Protein 2V2P (pdb70)

Nearest PDB structures (foldseek):
  2v2p-assembly1_A  TM=1.006E+00  e=1.108E-23  Equus caballus
  2v2m-assembly1_A  TM=1.005E+00  e=2.159E-23  Equus caballus
  2v2l-assembly1_A  TM=1.005E+00  e=2.741E-23  Equus caballus
  7eml-assembly1_A  TM=1.001E+00  e=6.467E-23  Equus caballus
  8j0u-assembly1_A  TM=1.001E+00  e=1.093E-22  Equus caballus

Radius of gyration: 18.12 Å; Cα contacts (8 Å, |Δi|>4): 184; chains: 1; bounding box: 47×44×40 Å

CATH classification: 1.20.1260.10

InterPro domains:
  IPR001519 Ferritin [PTHR11431] (1-174)
  IPR008331 Ferritin/DPS domain [PF00210] (15-154)
  IPR009040 Ferritin-like diiron domain [PS50905] (7-156)
  IPR009078 Ferritin-like superfamily [SSF47240] (3-173)
  IPR012347 Ferritin-like [G3DSA:1.20.1260.10] (2-175)
  IPR014034 Ferritin, conserved site [PS00204] (123-143)
  IPR014034 Ferritin, conserved site [PS00540] (58-76)

Secondary structure (DSSP, 8-state):
--S--S--HHHHHHHHHHHHHHHHHHHHHHHHHHHHTSTTT--HHHHHHHHHHHHHHHHHHHHHHHHHHHHT--------PPPS-S---SHHHHHHHHHHHHHHHHHHHHHHHHHHHHTT-HHHHHHHIIIIIHHHHHHHHHHHHHHHHHHHHHHH-HHHHHHHHHHHT-

Structure (mmCIF, N/CA/C/O backbone):
data_2V2P
#
_entry.id   2V2P
#
_cell.length_a   181.255
_cell.length_b   181.255
_cell.length_c   181.255
_cell.angle_alpha   90.00
_cell.angle_beta   90.00
_cell.angle_gamma   90.00
#
_symmetry.space_group_name_H-M   'F 4 3 2'
#
loop_
_entity.id
_entity.type
_entity.pdbx_description
1 polymer 'FERRITIN LIGHT CHAIN'
2 non-polymer 'CADMIUM ION'
3 non-polymer GLYCEROL
4 non-polymer 'SULFATE ION'
5 water water
#
loop_
_atom_site.group_PDB
_atom_site.id
_atom_site.type_symbol
_atom_site.label_atom_id
_atom_site.label_alt_id
_atom_site.label_comp_id
_atom_site.label_asym_id
_atom_site.label_entity_id
_atom_site.label_seq_id
_atom_site.pdbx_PDB_ins_code
_atom_site.Cartn_x
_atom_site.Cartn_y
_atom_site.Cartn_z
_atom_site.occupancy
_atom_site.B_iso_or_equiv
_atom_site.auth_seq_id
_atom_site.auth_comp_id
_atom_site.auth_asym_id
_atom_site.auth_atom_id
_atom_site.pdbx_PDB_model_num
ATOM 1 N N . SER A 1 2 ? 53.309 18.649 22.126 1.00 28.63 2 SER A N 1
ATOM 2 C CA . SER A 1 2 ? 52.087 18.274 21.294 1.00 27.73 2 SER A CA 1
ATOM 3 C C . SER A 1 2 ? 51.881 19.253 20.182 1.00 26.90 2 SER A C 1
ATOM 4 O O . SER A 1 2 ? 51.888 20.472 20.401 1.00 28.33 2 SER A O 1
ATOM 7 N N . GLN A 1 3 ? 51.572 18.710 19.021 1.00 25.06 3 GLN A N 1
ATOM 8 C CA . GLN A 1 3 ? 51.291 19.510 17.860 1.00 21.11 3 GLN A CA 1
ATOM 9 C C . GLN A 1 3 ? 49.907 20.211 17.887 1.00 19.02 3 GLN A C 1
ATOM 10 O O . GLN A 1 3 ? 49.697 21.121 17.092 1.00 20.18 3 GLN A O 1
ATOM 16 N N . ILE A 1 4 ? 48.967 19.804 18.741 1.00 14.34 4 ILE A N 1
ATOM 17 C CA . ILE A 1 4 ? 47.675 20.471 18.778 1.00 13.85 4 ILE A CA 1
ATOM 18 C C . ILE A 1 4 ? 47.436 21.308 20.071 1.00 11.50 4 ILE A C 1
ATOM 19 O O . ILE A 1 4 ? 46.553 22.140 20.113 1.00 13.87 4 ILE A O 1
ATOM 24 N N . ARG A 1 5 ? 48.185 21.040 21.132 1.00 11.56 5 ARG A N 1
ATOM 25 C CA . ARG A 1 5 ? 47.863 21.589 22.449 1.00 11.61 5 ARG A CA 1
ATOM 26 C C . ARG A 1 5 ? 47.974 23.107 22.397 1.00 12.15 5 ARG A C 1
ATOM 27 O O . ARG A 1 5 ? 48.959 23.671 21.896 1.00 12.58 5 ARG A O 1
ATOM 35 N N . GLN A 1 6 ? 46.975 23.756 22.963 1.00 10.72 6 GLN A N 1
ATOM 36 C CA . GLN A 1 6 ? 46.869 25.211 22.899 1.00 11.33 6 GLN A CA 1
ATOM 37 C C . GLN A 1 6 ? 46.037 25.684 24.040 1.00 10.28 6 GLN A C 1
ATOM 38 O O . GLN A 1 6 ? 44.900 25.274 24.133 1.00 9.99 6 GLN A O 1
ATOM 44 N N . ASN A 1 7 ? 46.579 26.545 24.900 1.00 10.57 7 ASN A N 1
ATOM 45 C CA . ASN A 1 7 ? 45.852 27.042 26.030 1.00 10.91 7 ASN A CA 1
ATOM 46 C C . ASN A 1 7 ? 45.382 25.974 27.012 1.00 11.10 7 ASN A C 1
ATOM 47 O O . ASN A 1 7 ? 44.355 26.157 27.664 1.00 12.89 7 ASN A O 1
ATOM 52 N N . TYR A 1 8 ? 46.130 24.884 27.135 1.00 11.96 8 TYR A N 1
ATOM 53 C CA . TYR A 1 8 ? 45.725 23.779 27.976 1.00 12.23 8 TYR A CA 1
ATOM 54 C C . TYR A 1 8 ? 46.795 23.543 29.044 1.00 13.24 8 TYR A C 1
ATOM 55 O O . TYR A 1 8 ? 47.852 22.984 28.783 1.00 14.37 8 TYR A O 1
ATOM 64 N N . SER A 1 9 ? 46.516 23.988 30.258 1.00 11.88 9 SER A N 1
ATOM 65 C CA . SER A 1 9 ? 47.502 24.021 31.281 1.00 12.05 9 SER A CA 1
ATOM 66 C C . SER A 1 9 ? 47.803 22.602 31.764 1.00 11.56 9 SER A C 1
ATOM 67 O O . SER A 1 9 ? 46.981 21.666 31.702 1.00 11.86 9 SER A O 1
ATOM 70 N N . THR A 1 10 ? 48.995 22.444 32.342 1.00 11.66 10 THR A N 1
ATOM 71 C CA . THR A 1 10 ? 49.323 21.203 32.977 1.00 12.30 10 THR A CA 1
ATOM 72 C C . THR A 1 10 ? 48.448 20.952 34.208 1.00 11.17 10 THR A C 1
ATOM 73 O O . THR A 1 10 ? 48.138 19.814 34.530 1.00 12.50 10 THR A O 1
ATOM 77 N N . GLU A 1 11 ? 48.047 22.025 34.883 1.00 11.07 11 GLU A N 1
ATOM 78 C CA . GLU A 1 11 ? 47.170 21.909 36.056 1.00 11.85 11 GLU A CA 1
ATOM 79 C C . GLU A 1 11 ? 45.821 21.332 35.705 1.00 11.91 11 GLU A C 1
ATOM 80 O O . GLU A 1 11 ? 45.390 20.391 36.339 1.00 11.60 11 GLU A O 1
ATOM 86 N N . VAL A 1 12 ? 45.242 21.790 34.619 1.00 9.92 12 VAL A N 1
ATOM 87 C CA . VAL A 1 12 ? 43.953 21.286 34.153 1.00 10.94 12 VAL A CA 1
ATOM 88 C C . VAL A 1 12 ? 44.125 19.840 33.672 1.00 10.06 12 VAL A C 1
ATOM 89 O O . VAL A 1 12 ? 43.306 18.998 34.026 1.00 10.40 12 VAL A O 1
ATOM 93 N N . GLU A 1 13 ? 45.188 19.548 32.902 1.00 10.12 13 GLU A N 1
ATOM 94 C CA . GLU A 1 13 ? 45.459 18.214 32.418 1.00 10.38 13 GLU A CA 1
ATOM 95 C C . GLU A 1 13 ? 45.466 17.214 33.592 1.00 10.33 13 GLU A C 1
ATOM 96 O O . GLU A 1 13 ? 44.813 16.151 33.539 1.00 10.60 13 GLU A O 1
ATOM 102 N N . ALA A 1 14 ? 46.181 17.556 34.664 1.00 10.68 14 ALA A N 1
ATOM 103 C CA . ALA A 1 14 ? 46.265 16.655 35.803 1.00 10.64 14 ALA A CA 1
ATOM 104 C C . ALA A 1 14 ? 44.936 16.525 36.505 1.00 11.30 14 ALA A C 1
ATOM 105 O O . ALA A 1 14 ? 44.560 15.441 36.964 1.00 11.15 14 ALA A O 1
ATOM 107 N N . ALA A 1 15 ? 44.210 17.628 36.660 1.00 9.81 15 ALA A N 1
ATOM 108 C CA . ALA A 1 15 ? 42.912 17.632 37.352 1.00 9.97 15 ALA A CA 1
ATOM 109 C C . ALA A 1 15 ? 41.917 16.784 36.565 1.00 10.15 15 ALA A C 1
ATOM 110 O O . ALA A 1 15 ? 41.057 16.158 37.128 1.00 10.06 15 ALA A O 1
ATOM 112 N N . VAL A 1 16 ? 41.998 16.800 35.245 1.00 9.10 16 VAL A N 1
ATOM 113 C CA . VAL A 1 16 ? 41.132 15.983 34.389 1.00 9.46 16 VAL A CA 1
ATOM 114 C C . VAL A 1 16 ? 41.416 14.488 34.638 1.00 8.87 16 VAL A C 1
ATOM 115 O O . VAL A 1 16 ? 40.493 13.672 34.801 1.00 9.39 16 VAL A O 1
ATOM 119 N N . ASN A 1 17 ? 42.693 14.137 34.700 1.00 9.00 17 ASN A N 1
ATOM 120 C CA . ASN A 1 17 ? 43.021 12.746 35.033 1.00 8.95 17 ASN A CA 1
ATOM 121 C C . ASN A 1 17 ? 42.484 12.324 36.401 1.00 9.41 17 ASN A C 1
ATOM 122 O O . ASN A 1 17 ? 41.985 11.228 36.578 1.00 10.36 17 ASN A O 1
ATOM 127 N N . ARG A 1 18 ? 42.578 13.180 37.378 1.00 9.91 18 ARG A N 1
ATOM 128 C CA . ARG A 1 18 ? 42.014 12.908 38.700 1.00 10.39 18 ARG A CA 1
ATOM 129 C C . ARG A 1 18 ? 40.501 12.763 38.646 1.00 10.53 18 ARG A C 1
ATOM 130 O O . ARG A 1 18 ? 39.931 11.879 39.307 1.00 10.94 18 ARG A O 1
ATOM 138 N N . LEU A 1 19 ? 39.853 13.627 37.876 1.00 10.34 19 LEU A N 1
ATOM 139 C CA . LEU A 1 19 ? 38.420 13.522 37.750 1.00 10.15 19 LEU A CA 1
ATOM 140 C C . LEU A 1 19 ? 37.994 12.231 37.076 1.00 9.18 19 LEU A C 1
ATOM 141 O O . LEU A 1 19 ? 36.968 11.660 37.419 1.00 10.96 19 LEU A O 1
ATOM 146 N N . VAL A 1 20 ? 38.761 11.782 36.102 1.00 8.87 20 VAL A N 1
ATOM 147 C CA . VAL A 1 20 ? 38.480 10.480 35.500 1.00 9.48 20 VAL A CA 1
ATOM 148 C C . VAL A 1 20 ? 38.515 9.391 36.568 1.00 8.29 20 VAL A C 1
ATOM 149 O O . VAL A 1 20 ? 37.635 8.511 36.590 1.00 9.01 20 VAL A O 1
ATOM 153 N N . ASN A 1 21 ? 39.539 9.392 37.429 1.00 8.90 21 ASN A N 1
ATOM 154 C CA . ASN A 1 21 ? 39.617 8.401 38.495 1.00 8.35 21 ASN A CA 1
ATOM 155 C C . ASN A 1 21 ? 38.351 8.479 39.406 1.00 8.07 21 ASN A C 1
ATOM 156 O O . ASN A 1 21 ? 37.798 7.452 39.774 1.00 9.47 21 ASN A O 1
ATOM 161 N N . LEU A 1 22 ? 37.870 9.686 39.693 1.00 8.82 22 LEU A N 1
ATOM 162 C CA . LEU A 1 22 ? 36.679 9.853 40.528 1.00 9.53 22 LEU A CA 1
ATOM 163 C C . LEU A 1 22 ? 35.444 9.297 39.849 1.00 10.07 22 LEU A C 1
ATOM 164 O O . LEU A 1 22 ? 34.631 8.669 40.510 1.00 9.64 22 LEU A O 1
ATOM 169 N N . TYR A 1 23 ? 35.324 9.531 38.538 1.00 8.94 23 TYR A N 1
ATOM 170 C CA . TYR A 1 23 ? 34.144 9.042 37.796 1.00 8.74 23 TYR A CA 1
ATOM 171 C C . TYR A 1 23 ? 34.183 7.506 37.709 1.00 9.54 23 TYR A C 1
ATOM 172 O O . TYR A 1 23 ? 33.157 6.850 37.876 1.00 10.12 23 TYR A O 1
ATOM 181 N N . LEU A 1 24 ? 35.372 6.937 37.513 1.00 8.48 24 LEU A N 1
ATOM 182 C CA . LEU A 1 24 ? 35.495 5.497 37.437 1.00 9.32 24 LEU A CA 1
ATOM 183 C C . LEU A 1 24 ? 35.224 4.892 38.806 1.00 8.74 24 LEU A C 1
ATOM 184 O O . LEU A 1 24 ? 34.596 3.825 38.903 1.00 11.16 24 LEU A O 1
ATOM 189 N N . ARG A 1 25 ? 35.706 5.521 39.875 1.00 9.11 25 ARG A N 1
ATOM 190 C CA . ARG A 1 25 ? 35.417 5.058 41.254 1.00 9.42 25 ARG A CA 1
ATOM 191 C C . ARG A 1 25 ? 33.877 5.094 41.516 1.00 9.05 25 ARG A C 1
ATOM 192 O O . ARG A 1 25 ? 33.349 4.206 42.165 1.00 10.39 25 ARG A O 1
ATOM 200 N N . ALA A 1 26 ? 33.217 6.144 41.033 1.00 9.76 26 ALA A N 1
ATOM 201 C CA . ALA A 1 26 ? 31.792 6.281 41.165 1.00 9.59 26 ALA A CA 1
ATOM 202 C C . ALA A 1 26 ? 31.075 5.149 40.442 1.00 8.96 26 ALA A C 1
ATOM 203 O O . ALA A 1 26 ? 30.137 4.546 40.963 1.00 8.82 26 ALA A O 1
ATOM 205 N N . SER A 1 27 ? 31.507 4.893 39.229 1.00 9.34 27 SER A N 1
ATOM 206 C CA . SER A 1 27 ? 30.969 3.816 38.420 1.00 9.27 27 SER A CA 1
ATOM 207 C C . SER A 1 27 ? 31.088 2.482 39.193 1.00 8.80 27 SER A C 1
ATOM 208 O O . SER A 1 27 ? 30.150 1.687 39.245 1.00 8.62 27 SER A O 1
ATOM 211 N N . TYR A 1 28 ? 32.239 2.248 39.796 1.00 9.02 28 TYR A N 1
ATOM 212 C CA . TYR A 1 28 ? 32.492 1.040 40.542 1.00 8.77 28 TYR A CA 1
ATOM 213 C C . TYR A 1 28 ? 31.568 0.916 41.739 1.00 8.05 28 TYR A C 1
ATOM 214 O O . TYR A 1 28 ? 31.041 -0.128 42.021 1.00 8.19 28 TYR A O 1
ATOM 223 N N . THR A 1 29 ? 31.392 2.029 42.431 1.00 8.83 29 THR A N 1
ATOM 224 C CA . THR A 1 29 ? 30.469 2.104 43.582 1.00 9.14 29 THR A CA 1
ATOM 225 C C . THR A 1 29 ? 29.032 1.746 43.176 1.00 9.03 29 THR A C 1
ATOM 226 O O . THR A 1 29 ? 28.348 0.962 43.829 1.00 9.40 29 THR A O 1
ATOM 230 N N . TYR A 1 30 ? 28.611 2.275 42.031 1.00 7.81 30 TYR A N 1
ATOM 231 C CA . TYR A 1 30 ? 27.288 1.970 41.528 1.00 8.49 30 TYR A CA 1
ATOM 232 C C . TYR A 1 30 ? 27.118 0.523 41.083 1.00 7.60 30 TYR A C 1
ATOM 233 O O . TYR A 1 30 ? 26.004 -0.048 41.216 1.00 9.12 30 TYR A O 1
ATOM 242 N N . LEU A 1 31 ? 28.169 -0.065 40.523 1.00 8.77 31 LEU A N 1
ATOM 243 C CA . LEU A 1 31 ? 28.113 -1.489 40.182 1.00 8.94 31 LEU A CA 1
ATOM 244 C C . LEU A 1 31 ? 27.879 -2.286 41.471 1.00 8.99 31 LEU A C 1
ATOM 245 O O . LEU A 1 31 ? 27.096 -3.229 41.468 1.00 9.78 31 LEU A O 1
ATOM 250 N N . SER A 1 32 ? 28.589 -1.974 42.531 1.00 8.06 32 SER A N 1
ATOM 251 C CA . SER A 1 32 ? 28.387 -2.625 43.800 1.00 8.26 32 SER A CA 1
ATOM 252 C C . SER A 1 32 ? 27.010 -2.418 44.393 1.00 8.98 32 SER A C 1
ATOM 253 O O . SER A 1 32 ? 26.375 -3.384 44.834 1.00 9.41 32 SER A O 1
ATOM 256 N N . LEU A 1 33 ? 26.532 -1.190 44.348 1.00 8.30 33 LEU A N 1
ATOM 257 C CA . LEU A 1 33 ? 25.173 -0.942 44.786 1.00 8.51 33 LEU A CA 1
ATOM 258 C C . LEU A 1 33 ? 24.167 -1.755 44.039 1.00 9.28 33 LEU A C 1
ATOM 259 O O . LEU A 1 33 ? 23.258 -2.374 44.602 1.00 9.59 33 LEU A O 1
ATOM 264 N N . GLY A 1 34 ? 24.293 -1.770 42.737 1.00 9.25 34 GLY A N 1
ATOM 265 C CA . GLY A 1 34 ? 23.339 -2.460 41.912 1.00 10.93 34 GLY A CA 1
ATOM 266 C C . GLY A 1 34 ? 23.306 -3.931 42.207 1.00 10.15 34 GLY A C 1
ATOM 267 O O . GLY A 1 34 ? 22.257 -4.512 42.407 1.00 11.88 34 GLY A O 1
ATOM 268 N N . PHE A 1 35 ? 24.462 -4.574 42.244 1.00 9.29 35 PHE A N 1
ATOM 269 C CA . PHE A 1 35 ? 24.438 -5.995 42.454 1.00 8.72 35 PHE A CA 1
ATOM 270 C C . PHE A 1 35 ? 24.026 -6.323 43.881 1.00 8.87 35 PHE A C 1
ATOM 271 O O . PHE A 1 35 ? 23.547 -7.429 44.110 1.00 11.06 35 PHE A O 1
ATOM 279 N N . TYR A 1 36 ? 24.273 -5.451 44.861 1.00 9.42 36 TYR A N 1
ATOM 280 C CA . TYR A 1 36 ? 23.701 -5.667 46.207 1.00 9.45 36 TYR A CA 1
ATOM 281 C C . TYR A 1 36 ? 22.186 -5.816 46.201 1.00 9.43 36 TYR A C 1
ATOM 282 O O . TYR A 1 36 ? 21.650 -6.715 46.820 1.00 10.38 36 TYR A O 1
ATOM 291 N N . PHE A 1 37 ? 21.529 -4.936 45.462 1.00 9.47 37 PHE A N 1
ATOM 292 C CA . PHE A 1 37 ? 20.068 -5.018 45.393 1.00 9.15 37 PHE A CA 1
ATOM 293 C C . PHE A 1 37 ? 19.540 -6.153 44.534 1.00 9.97 37 PHE A C 1
ATOM 294 O O . PHE A 1 37 ? 18.326 -6.435 44.598 1.00 11.05 37 PHE A O 1
ATOM 302 N N . ASP A 1 38 ? 20.424 -6.832 43.808 1.00 10.69 38 ASP A N 1
ATOM 303 C CA . ASP A 1 38 ? 20.077 -8.066 43.112 1.00 10.56 38 ASP A CA 1
ATOM 304 C C . ASP A 1 38 ? 20.282 -9.344 43.968 1.00 10.71 38 ASP A C 1
ATOM 305 O O . ASP A 1 38 ? 19.965 -10.442 43.495 1.00 11.56 38 ASP A O 1
ATOM 310 N N . ARG A 1 39 ? 20.827 -9.221 45.174 1.00 9.63 39 ARG A N 1
ATOM 311 C CA . ARG A 1 39 ? 20.929 -10.372 46.065 1.00 9.59 39 ARG A CA 1
ATOM 312 C C . ARG A 1 39 ? 19.553 -10.934 46.339 1.00 9.18 39 ARG A C 1
ATOM 313 O O . ARG A 1 39 ? 18.577 -10.207 46.487 1.00 10.28 39 ARG A O 1
ATOM 321 N N . ASP A 1 40 ? 19.486 -12.257 46.469 1.00 10.33 40 ASP A N 1
ATOM 322 C CA . ASP A 1 40 ? 18.202 -12.883 46.768 1.00 10.42 40 ASP A CA 1
ATOM 323 C C . ASP A 1 40 ? 17.577 -12.471 48.107 1.00 10.80 40 ASP A C 1
ATOM 324 O O . ASP A 1 40 ? 16.356 -12.540 48.244 1.00 12.34 40 ASP A O 1
ATOM 329 N N . ASP A 1 41 ? 18.394 -12.037 49.059 1.00 10.22 41 ASP A N 1
ATOM 330 C CA . ASP A 1 41 ? 17.960 -11.579 50.371 1.00 9.85 41 ASP A CA 1
ATOM 331 C C . ASP A 1 41 ? 17.787 -10.048 50.446 1.00 10.22 41 ASP A C 1
ATOM 332 O O . ASP A 1 41 ? 17.544 -9.522 51.558 1.00 11.87 41 ASP A O 1
ATOM 337 N N . VAL A 1 42 ? 17.845 -9.374 49.288 1.00 10.05 42 VAL A N 1
ATOM 338 C CA . VAL A 1 42 ? 17.591 -7.925 49.177 1.00 10.13 42 VAL A CA 1
ATOM 339 C C . VAL A 1 42 ? 16.454 -7.762 48.160 1.00 9.88 42 VAL A C 1
ATOM 340 O O . VAL A 1 42 ? 15.357 -7.370 48.530 1.00 11.17 42 VAL A O 1
ATOM 344 N N . ALA A 1 43 ? 16.720 -8.137 46.923 1.00 10.16 43 ALA A N 1
ATOM 345 C CA . ALA A 1 43 ? 15.667 -8.438 45.935 1.00 10.05 43 ALA A CA 1
ATOM 346 C C . ALA A 1 43 ? 14.775 -7.230 45.670 1.00 9.48 43 ALA A C 1
ATOM 347 O O . ALA A 1 43 ? 13.554 -7.288 45.833 1.00 11.08 43 ALA A O 1
ATOM 349 N N . LEU A 1 44 ? 15.416 -6.146 45.250 1.00 9.88 44 LEU A N 1
ATOM 350 C CA . LEU A 1 44 ? 14.687 -4.969 44.816 1.00 9.50 44 LEU A CA 1
ATOM 351 C C . LEU A 1 44 ? 15.157 -4.613 43.416 1.00 9.77 44 LEU A C 1
ATOM 352 O O . LEU A 1 44 ? 16.071 -3.786 43.235 1.00 9.76 44 LEU A O 1
ATOM 357 N N . GLU A 1 45 ? 14.496 -5.168 42.411 1.00 10.20 45 GLU A N 1
ATOM 358 C CA . GLU A 1 45 ? 14.929 -5.091 41.017 1.00 11.34 45 GLU A CA 1
ATOM 359 C C . GLU A 1 45 ? 15.038 -3.633 40.540 1.00 10.08 45 GLU A C 1
ATOM 360 O O . GLU A 1 45 ? 16.006 -3.259 39.862 1.00 11.37 45 GLU A O 1
ATOM 366 N N . GLY A 1 46 ? 14.049 -2.824 40.867 1.00 8.62 46 GLY A N 1
ATOM 367 C CA . GLY A 1 46 ? 14.046 -1.462 40.399 1.00 8.89 46 GLY A CA 1
ATOM 368 C C . GLY A 1 46 ? 15.219 -0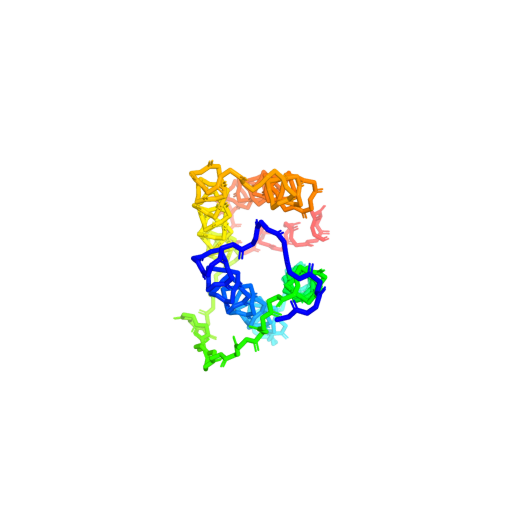.675 40.983 1.00 9.51 46 GLY A C 1
ATOM 369 O O . GLY A 1 46 ? 15.723 0.251 40.350 1.00 10.37 46 GLY A O 1
ATOM 370 N N . VAL A 1 47 ? 15.599 -0.976 42.203 1.00 9.65 47 VAL A N 1
ATOM 371 C CA . VAL A 1 47 ? 16.763 -0.329 42.817 1.00 9.08 47 VAL A CA 1
ATOM 372 C C . VAL A 1 47 ? 18.069 -0.758 42.138 1.00 9.95 47 VAL A C 1
ATOM 373 O O . VAL A 1 47 ? 18.934 0.030 41.857 1.00 9.50 47 VAL A O 1
ATOM 377 N N . CYS A 1 48 ? 18.199 -2.056 41.889 1.00 10.21 48 CYS A N 1
ATOM 378 C CA . CYS A 1 48 ? 19.317 -2.597 41.125 1.00 9.93 48 CYS A CA 1
ATOM 379 C C . CYS A 1 48 ? 19.408 -1.893 39.765 1.00 10.50 48 CYS A C 1
ATOM 380 O O . CYS A 1 48 ? 20.484 -1.441 39.373 1.00 11.35 48 CYS A O 1
ATOM 383 N N . HIS A 1 49 ? 18.304 -1.773 39.064 1.00 11.94 49 HIS A N 1
ATOM 384 C CA . HIS A 1 49 ? 18.366 -1.161 37.741 1.00 10.43 49 HIS A CA 1
ATOM 385 C C . HIS A 1 49 ? 18.773 0.307 37.817 1.00 10.67 49 HIS A C 1
ATOM 386 O O . HIS A 1 49 ? 19.564 0.769 37.000 1.00 12.08 49 HIS A O 1
ATOM 393 N N . PHE A 1 50 ? 18.273 1.012 38.832 1.00 9.13 50 PHE A N 1
ATOM 394 C CA . PHE A 1 50 ? 18.574 2.424 39.020 1.00 9.43 50 PHE A CA 1
ATOM 395 C C . PHE A 1 50 ? 20.081 2.609 39.151 1.00 9.02 50 PHE A C 1
ATOM 396 O O . PHE A 1 50 ? 20.683 3.453 38.476 1.00 10.80 50 PHE A O 1
ATOM 404 N N . PHE A 1 51 ? 20.713 1.808 40.001 1.00 9.43 51 PHE A N 1
ATOM 405 C CA . PHE A 1 51 ? 22.158 1.935 40.255 1.00 8.83 51 PHE A CA 1
ATOM 406 C C . PHE A 1 51 ? 22.978 1.402 39.084 1.00 9.74 51 PHE A C 1
ATOM 407 O O . PHE A 1 51 ? 24.011 1.965 38.792 1.00 9.86 51 PHE A O 1
ATOM 415 N N . ARG A 1 52 ? 22.552 0.332 38.425 1.00 10.99 52 ARG A N 1
ATOM 416 C CA . ARG A 1 52 ? 23.281 -0.157 37.253 1.00 12.74 52 ARG A CA 1
ATOM 417 C C . ARG A 1 52 ? 23.274 0.900 36.147 1.00 12.05 52 ARG A C 1
ATOM 418 O O . ARG A 1 52 ? 24.276 1.064 35.440 1.00 13.32 52 ARG A O 1
ATOM 426 N N . GLN A 1 53 ? 22.163 1.593 35.959 1.00 12.33 53 GLN A N 1
ATOM 427 C CA . GLN A 1 53 ? 22.114 2.665 34.979 1.00 13.39 53 GLN A CA 1
ATOM 428 C C . GLN A 1 53 ? 23.095 3.778 35.376 1.00 10.95 53 GLN A C 1
ATOM 429 O O . GLN A 1 53 ? 23.766 4.292 34.471 1.00 12.47 53 GLN A O 1
ATOM 435 N N . LEU A 1 54 ? 23.161 4.135 36.650 1.00 10.65 54 LEU A N 1
ATOM 436 C CA . LEU A 1 54 ? 24.141 5.145 37.071 1.00 9.90 54 LEU A CA 1
ATOM 437 C C . LEU A 1 54 ? 25.583 4.723 36.863 1.00 9.95 54 LEU A C 1
ATOM 438 O O . LEU A 1 54 ? 26.445 5.552 36.505 1.00 11.54 54 LEU A O 1
ATOM 443 N N . ALA A 1 55 ? 25.853 3.443 37.037 1.00 9.94 55 ALA A N 1
ATOM 444 C CA . ALA A 1 55 ? 27.200 2.944 36.810 1.00 9.20 55 ALA A CA 1
ATOM 445 C C . ALA A 1 55 ? 27.547 3.243 35.345 1.00 10.19 55 ALA A C 1
ATOM 446 O O . ALA A 1 55 ? 28.667 3.676 35.018 1.00 11.56 55 ALA A O 1
ATOM 448 N N . GLN A 1 56 ? 26.621 2.955 34.451 1.00 12.13 56 GLN A N 1
ATOM 449 C CA . GLN A 1 56 ? 26.847 3.196 33.034 1.00 12.99 56 GLN A CA 1
ATOM 450 C C . GLN A 1 56 ? 27.073 4.674 32.741 1.00 11.81 56 GLN A C 1
ATOM 451 O O . GLN A 1 56 ? 27.976 5.047 31.957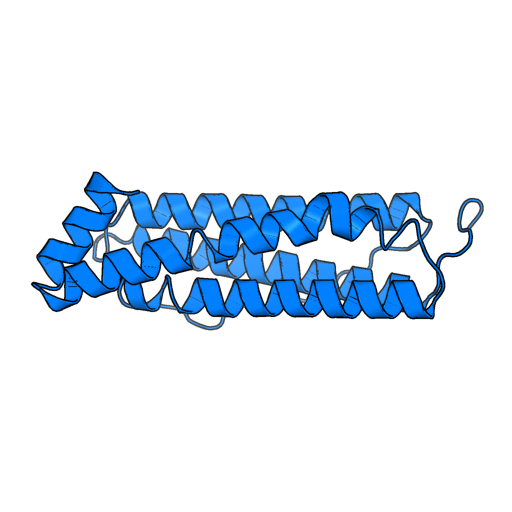 1.00 12.70 56 GLN A O 1
ATOM 457 N N . GLN A 1 57 ? 26.242 5.505 33.351 1.00 11.72 57 GLN A N 1
ATOM 458 C CA . GLN A 1 57 ? 26.344 6.958 33.184 1.00 12.75 57 GLN A CA 1
ATOM 459 C C . GLN A 1 57 ? 27.684 7.483 33.639 1.00 11.37 57 GLN A C 1
ATOM 460 O O . GLN A 1 57 ? 28.286 8.342 32.955 1.00 12.95 57 GLN A O 1
ATOM 466 N N . LYS A 1 58 ? 28.173 7.005 34.766 1.00 10.96 58 LYS A N 1
ATOM 467 C CA . LYS A 1 58 ? 29.464 7.493 35.258 1.00 10.08 58 LYS A CA 1
ATOM 468 C C . LYS A 1 58 ? 30.584 7.006 34.365 1.00 10.22 58 LYS A C 1
ATOM 469 O O . LYS A 1 58 ? 31.565 7.724 34.140 1.00 11.03 58 LYS A O 1
ATOM 475 N N . MET A 1 59 ? 30.490 5.812 33.843 1.00 10.77 59 MET A N 1
ATOM 476 C CA . MET A 1 59 ? 31.494 5.341 32.873 1.00 10.81 59 MET A CA 1
ATOM 477 C C . MET A 1 59 ? 31.491 6.217 31.626 1.00 12.24 59 MET A C 1
ATOM 478 O O . MET A 1 59 ? 32.543 6.559 31.104 1.00 12.67 59 MET A O 1
ATOM 483 N N . GLN A 1 60 ? 30.314 6.561 31.129 1.00 12.66 60 GLN A N 1
ATOM 484 C CA . GLN A 1 60 ? 30.205 7.462 29.981 1.00 13.68 60 GLN A CA 1
ATOM 485 C C . GLN A 1 60 ? 30.814 8.832 30.294 1.00 12.60 60 GLN A C 1
ATOM 486 O O . GLN A 1 60 ? 31.477 9.431 29.421 1.00 13.92 60 GLN A O 1
ATOM 492 N N . GLY A 1 61 ? 30.635 9.317 31.516 1.00 11.15 61 GLY A N 1
ATOM 493 C CA . GLY A 1 61 ? 31.304 10.557 31.947 1.00 10.99 61 GLY A CA 1
ATOM 494 C C . GLY A 1 61 ? 32.834 10.454 31.869 1.00 9.77 61 GLY A C 1
ATOM 495 O O . GLY A 1 61 ? 33.519 11.348 31.349 1.00 10.65 61 GLY A O 1
ATOM 496 N N . ALA A 1 62 ? 33.365 9.347 32.359 1.00 9.97 62 ALA A N 1
ATOM 497 C CA . ALA A 1 62 ? 34.789 9.139 32.278 1.00 10.52 62 ALA A CA 1
ATOM 498 C C . ALA A 1 62 ? 35.274 9.146 30.858 1.00 10.11 62 ALA A C 1
ATOM 499 O O . ALA A 1 62 ? 36.292 9.734 30.542 1.00 10.52 62 ALA A O 1
ATOM 501 N N . GLU A 1 63 ? 34.536 8.462 30.004 1.00 10.07 63 GLU A N 1
ATOM 502 C CA . GLU A 1 63 ? 34.896 8.366 28.601 1.00 12.25 63 GLU A CA 1
ATOM 503 C C . GLU A 1 63 ? 34.898 9.745 27.918 1.00 11.20 63 GLU A C 1
ATOM 504 O O . GLU A 1 63 ? 35.783 10.062 27.125 1.00 11.78 63 GLU A O 1
ATOM 510 N N . ARG A 1 64 ? 33.915 10.557 28.256 1.00 10.95 64 ARG A N 1
ATOM 511 C CA . ARG A 1 64 ? 33.826 11.921 27.702 1.00 12.51 64 ARG A CA 1
ATOM 512 C C . ARG A 1 64 ? 35.031 12.762 28.139 1.00 11.07 64 ARG A C 1
ATOM 513 O O . ARG A 1 64 ? 35.607 13.498 27.368 1.00 11.38 64 ARG A O 1
ATOM 521 N N . LEU A 1 65 ? 35.397 12.641 29.397 1.00 9.87 65 LEU A N 1
ATOM 522 C CA . LEU A 1 65 ? 36.585 13.317 29.907 1.00 9.71 65 LEU A CA 1
ATOM 523 C C . LEU A 1 65 ? 37.828 12.896 29.186 1.00 9.62 65 LEU A C 1
ATOM 524 O O . LEU A 1 65 ? 38.664 13.729 28.854 1.00 10.17 65 LEU A O 1
ATOM 529 N N . LEU A 1 66 ? 37.975 11.587 28.960 1.00 9.78 66 LEU A N 1
ATOM 530 C CA . LEU A 1 66 ? 39.146 11.038 28.281 1.00 8.87 66 LEU A CA 1
ATOM 531 C C . LEU A 1 66 ? 39.209 11.528 26.799 1.00 8.91 66 LEU A C 1
ATOM 532 O O . LEU A 1 66 ? 40.269 11.820 26.293 1.00 10.00 66 LEU A O 1
ATOM 537 N N . LYS A 1 67 ? 38.060 11.575 26.132 1.00 9.20 67 LYS A N 1
ATOM 538 C CA . LYS A 1 67 ? 37.985 12.027 24.768 1.00 9.53 67 LYS A CA 1
ATOM 539 C C . LYS A 1 67 ? 38.447 13.486 24.750 1.00 9.74 67 LYS A C 1
ATOM 540 O O . LYS A 1 67 ? 39.206 13.899 23.891 1.00 10.43 67 LYS A O 1
ATOM 546 N N . MET A 1 68 ? 37.972 14.291 25.703 1.00 8.82 68 MET A N 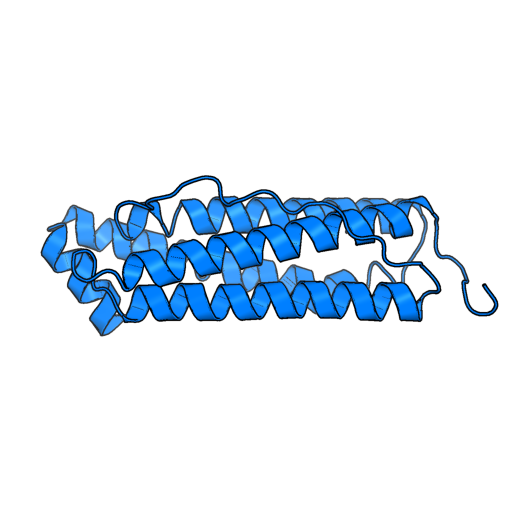1
ATOM 547 C CA . MET A 1 68 ? 38.315 15.727 25.766 1.00 9.92 68 MET A CA 1
ATOM 548 C C . MET A 1 68 ? 39.803 15.885 26.058 1.00 9.25 68 MET A C 1
ATOM 549 O O . MET A 1 68 ? 40.478 16.728 25.434 1.00 10.57 68 MET A O 1
ATOM 554 N N . GLN A 1 69 ? 40.356 15.085 26.957 1.00 10.11 69 GLN A N 1
ATOM 555 C CA . GLN A 1 69 ? 41.772 15.147 27.296 1.00 9.61 69 GLN A CA 1
ATOM 556 C C . GLN A 1 69 ? 42.593 14.983 25.998 1.00 10.11 69 GLN A C 1
ATOM 557 O O . GLN A 1 69 ? 43.504 15.758 25.691 1.00 11.10 69 GLN A O 1
ATOM 563 N N . ASN A 1 70 ? 42.262 13.975 25.187 1.00 8.53 70 ASN A N 1
ATOM 564 C CA . ASN A 1 70 ? 42.938 13.802 23.901 1.00 9.56 70 ASN A CA 1
ATOM 565 C C . ASN A 1 70 ? 42.649 14.922 22.902 1.00 9.77 70 ASN A C 1
ATOM 566 O O . ASN A 1 70 ? 43.552 15.323 22.142 1.00 9.16 70 ASN A O 1
ATOM 571 N N . GLN A 1 71 ? 41.424 15.425 22.871 1.00 9.09 71 GLN A N 1
ATOM 572 C CA . GLN A 1 71 ? 41.115 16.526 21.958 1.00 10.37 71 GLN A CA 1
ATOM 573 C C . GLN A 1 71 ? 41.985 17.736 22.219 1.00 9.82 71 GLN A C 1
ATOM 574 O O . GLN A 1 71 ? 42.329 18.450 21.294 1.00 10.81 71 GLN A O 1
ATOM 580 N N . ARG A 1 72 ? 42.322 17.976 23.478 1.00 9.25 72 ARG A N 1
ATOM 581 C CA . ARG A 1 72 ? 43.096 19.130 23.880 1.00 9.02 72 ARG A CA 1
ATOM 582 C C . ARG A 1 72 ? 44.603 18.902 23.814 1.00 9.92 72 ARG A C 1
ATOM 583 O O . ARG A 1 72 ? 45.416 19.822 23.955 1.00 11.47 72 ARG A O 1
ATOM 591 N N . GLY A 1 73 ? 44.985 17.667 23.607 1.00 10.88 73 GLY A N 1
ATOM 592 C CA . GLY A 1 73 ? 46.414 17.317 23.508 1.00 11.10 73 GLY A CA 1
ATOM 593 C C . GLY A 1 73 ? 47.080 16.946 24.815 1.00 10.99 73 GLY A C 1
ATOM 594 O O . GLY A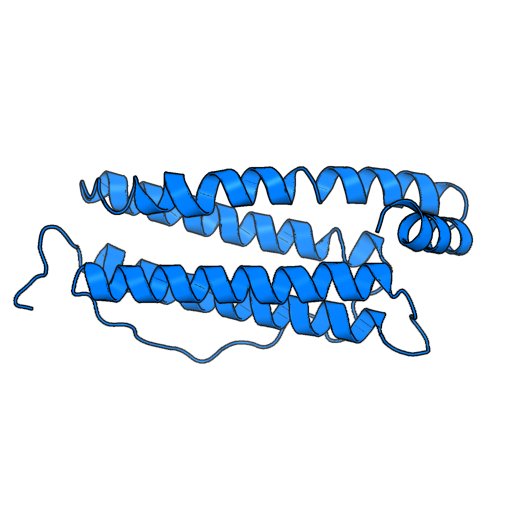 1 73 ? 48.292 16.795 24.905 1.00 12.93 73 GLY A O 1
ATOM 595 N N . GLY A 1 74 ? 46.266 16.713 25.838 1.00 10.67 74 GLY A N 1
ATOM 596 C CA . GLY A 1 74 ? 46.668 16.176 27.108 1.00 11.43 74 GLY A CA 1
ATOM 597 C C . GLY A 1 74 ? 46.886 14.692 27.017 1.00 12.39 74 GLY A C 1
ATOM 598 O O . GLY A 1 74 ? 46.556 14.050 26.037 1.00 13.43 74 GLY A O 1
ATOM 599 N N . ARG A 1 75 ? 47.436 14.135 28.067 1.00 11.51 75 ARG A N 1
ATOM 600 C CA . ARG A 1 75 ? 47.712 12.728 28.079 1.00 12.12 75 ARG A CA 1
ATOM 601 C C . ARG A 1 75 ? 47.056 12.041 29.239 1.00 11.43 75 ARG A C 1
ATOM 602 O O . ARG A 1 75 ? 47.229 12.406 30.388 1.00 11.98 75 ARG A O 1
ATOM 610 N N . ALA A 1 76 ? 46.200 11.078 28.893 1.00 10.46 76 ALA A N 1
ATOM 611 C CA . ALA A 1 76 ? 45.455 10.350 29.915 1.00 11.07 76 ALA A CA 1
ATOM 612 C C . ALA A 1 76 ? 46.459 9.509 30.700 1.00 10.81 76 ALA A C 1
ATOM 613 O O . ALA A 1 76 ? 47.344 8.839 30.133 1.00 13.31 76 ALA A O 1
ATOM 615 N N . LEU A 1 77 ? 46.281 9.541 32.018 1.00 11.00 77 LEU A N 1
ATOM 616 C CA . LEU A 1 77 ? 47.043 8.742 32.931 1.00 11.18 77 LEU A CA 1
ATOM 617 C C . LEU A 1 77 ? 46.079 8.178 33.923 1.00 11.41 77 LEU A C 1
ATOM 618 O O . LEU A 1 77 ? 45.312 8.899 34.578 1.00 14.53 77 LEU A O 1
ATOM 623 N N . PHE A 1 78 ? 46.112 6.860 34.037 1.00 9.74 78 PHE A N 1
ATOM 624 C CA . PHE A 1 78 ? 45.259 6.080 34.925 1.00 10.47 78 PHE A CA 1
ATOM 625 C C . PHE A 1 78 ? 45.941 5.691 36.224 1.00 11.07 78 PHE A C 1
ATOM 626 O O . PHE A 1 78 ? 47.121 5.377 36.200 1.00 12.65 78 PHE A O 1
ATOM 634 N N . GLN A 1 79 ? 45.189 5.707 37.303 1.00 11.79 79 GLN A N 1
ATOM 635 C CA . GLN A 1 79 ? 45.685 5.284 38.608 1.00 11.97 79 GLN A CA 1
ATOM 636 C C . GLN A 1 79 ? 44.863 4.120 39.116 1.00 11.04 79 GLN A C 1
ATOM 637 O O . GLN A 1 79 ? 43.808 3.761 38.571 1.00 10.52 79 GLN A O 1
ATOM 643 N N . ASP A 1 80 ? 45.365 3.482 40.169 1.00 10.13 80 ASP A N 1
ATOM 644 C CA . ASP A 1 80 ? 44.594 2.420 40.816 1.00 10.83 80 ASP A CA 1
ATOM 645 C C . ASP A 1 80 ? 43.203 2.939 41.163 1.00 10.21 80 ASP A C 1
ATOM 646 O O . ASP A 1 80 ? 43.014 4.130 41.444 1.00 10.96 80 ASP A O 1
ATOM 651 N N . LEU A 1 81 ? 42.201 2.069 41.114 1.00 11.36 81 LEU A N 1
ATOM 652 C CA A LEU A 1 81 ? 40.846 2.442 41.508 0.50 11.57 81 LEU A CA 1
ATOM 653 C CA B LEU A 1 81 ? 40.865 2.424 41.454 0.50 12.50 81 LEU A CA 1
ATOM 654 C C . LEU A 1 81 ? 40.519 1.784 42.810 1.00 11.38 81 LEU A C 1
ATOM 655 O O . LEU A 1 81 ? 40.451 0.556 42.934 1.00 12.49 81 LEU A O 1
ATOM 664 N N . GLN A 1 82 ? 40.272 2.617 43.801 1.00 11.91 82 GLN A N 1
ATOM 665 C CA . GLN A 1 82 ? 39.863 2.088 45.076 1.00 13.45 82 GLN A CA 1
ATOM 666 C C . GLN A 1 82 ? 38.489 1.434 45.034 1.00 11.94 82 GLN A C 1
ATOM 667 O O . GLN A 1 82 ? 37.594 1.879 44.323 1.00 12.32 82 GLN A O 1
ATOM 673 N N . LYS A 1 83 ? 38.339 0.387 45.821 1.00 10.69 83 LYS A N 1
ATOM 674 C CA . LYS A 1 83 ? 37.062 -0.283 45.923 1.00 10.61 83 LYS A CA 1
ATOM 675 C C . LYS A 1 83 ? 36.032 0.597 46.577 1.00 9.81 83 LYS A C 1
ATOM 676 O O . LYS A 1 83 ? 36.373 1.564 47.294 1.00 11.02 83 LYS A O 1
ATOM 682 N N . PRO A 1 84 ? 34.755 0.288 46.373 1.00 10.26 84 PRO A N 1
ATOM 683 C CA . PRO A 1 84 ? 33.723 1.075 47.027 1.00 10.62 84 PRO A CA 1
ATOM 684 C C . PRO A 1 84 ? 33.823 1.083 48.534 1.00 10.97 84 PRO A C 1
ATOM 685 O O . PRO A 1 84 ? 34.384 0.148 49.111 1.00 12.42 84 PRO A O 1
ATOM 689 N N . SER A 1 85 ? 33.230 2.081 49.172 1.00 11.35 85 SER A N 1
ATOM 690 C CA . SER A 1 85 ? 33.350 2.288 50.611 1.00 12.27 85 SER A CA 1
ATOM 691 C C . SER A 1 85 ? 32.695 1.243 51.499 1.00 12.67 85 SER A C 1
ATOM 692 O O . SER A 1 85 ? 33.024 1.160 52.667 1.00 14.62 85 SER A O 1
ATOM 695 N N . GLN A 1 86 ? 31.716 0.516 50.966 1.00 11.75 86 GLN A N 1
ATOM 696 C CA . GLN A 1 86 ? 31.002 -0.520 51.675 1.00 12.08 86 GLN A CA 1
ATOM 697 C C . GLN A 1 86 ? 30.914 -1.765 50.818 1.00 9.51 86 GLN A C 1
ATOM 698 O O . GLN A 1 86 ? 30.936 -1.692 49.581 1.00 11.13 86 GLN A O 1
ATOM 704 N N . ASP A 1 87 ? 30.754 -2.916 51.479 1.00 10.42 87 ASP A N 1
ATOM 705 C CA . ASP A 1 87 ? 30.431 -4.181 50.839 1.00 10.96 87 ASP A CA 1
ATOM 706 C C . ASP A 1 87 ? 28.922 -4.457 50.796 1.00 11.33 87 ASP A C 1
ATOM 707 O O . ASP A 1 87 ? 28.459 -5.231 49.932 1.00 12.64 87 ASP A O 1
ATOM 712 N N . GLU A 1 88 ? 28.207 -3.937 51.776 1.00 12.09 88 GLU A N 1
ATOM 713 C CA . GLU A 1 88 ? 26.745 -4.096 51.881 1.00 12.57 88 GLU A CA 1
ATOM 714 C C . GLU A 1 88 ? 26.193 -2.714 52.086 1.00 11.84 88 GLU A C 1
ATOM 715 O O . GLU A 1 88 ? 26.804 -1.880 52.732 1.00 13.02 88 GLU A O 1
ATOM 721 N N . TRP A 1 89 ? 25.033 -2.455 51.532 1.00 11.86 89 TRP A N 1
ATOM 722 C CA . TRP A 1 89 ? 24.564 -1.082 51.427 1.00 11.17 89 TRP A CA 1
ATOM 723 C C . TRP A 1 89 ? 23.259 -0.788 52.176 1.00 11.73 89 TRP A C 1
ATOM 724 O O . TRP A 1 89 ? 22.687 0.282 52.016 1.00 14.55 89 TRP A O 1
ATOM 735 N N . GLY A 1 90 ? 22.815 -1.719 53.032 1.00 12.02 90 GLY A N 1
ATOM 736 C CA . GLY A 1 90 ? 21.681 -1.452 53.909 1.00 11.93 90 GLY A CA 1
ATOM 737 C C . GLY A 1 90 ? 20.368 -1.427 53.180 1.00 12.17 90 GLY A C 1
ATOM 738 O O . GLY A 1 90 ? 20.113 -2.287 52.379 1.00 13.99 90 GLY A O 1
ATOM 739 N N . THR A 1 91 ? 19.494 -0.520 53.582 1.00 13.12 91 THR A N 1
ATOM 740 C CA . THR A 1 91 ? 18.176 -0.389 53.018 1.00 13.34 91 THR A CA 1
ATOM 741 C C . THR A 1 91 ? 18.198 0.618 51.860 1.00 11.46 91 THR A C 1
ATOM 742 O O . THR A 1 91 ? 19.176 1.312 51.654 1.00 11.13 91 THR A O 1
ATOM 746 N N . THR A 1 92 ? 17.085 0.755 51.175 1.00 12.35 92 THR A N 1
ATOM 747 C CA . THR A 1 92 ? 16.998 1.713 50.069 1.00 11.45 92 THR A CA 1
ATOM 748 C C . THR A 1 92 ? 17.345 3.140 50.521 1.00 11.23 92 THR A C 1
ATOM 749 O O . THR A 1 92 ? 18.075 3.815 49.834 1.00 11.36 92 THR A O 1
ATOM 753 N N . PRO A 1 93 ? 16.805 3.631 51.651 1.00 10.11 93 PRO A N 1
ATOM 754 C CA . PRO A 1 93 ? 17.199 5.007 52.048 1.00 11.55 93 PRO A CA 1
ATOM 755 C C . PRO A 1 93 ? 18.700 5.109 52.323 1.00 11.21 93 PRO A C 1
ATOM 756 O O . PRO A 1 93 ? 19.294 6.128 52.028 1.00 10.80 93 PRO A O 1
ATOM 760 N N . ASP A 1 94 ? 19.304 4.110 52.944 1.00 11.77 94 ASP A N 1
ATOM 761 C CA . ASP A 1 94 ? 20.746 4.160 53.200 1.00 11.19 94 ASP A CA 1
ATOM 762 C C . ASP A 1 94 ? 21.494 4.306 51.864 1.00 10.73 94 ASP A C 1
ATOM 763 O O . ASP A 1 94 ? 22.441 5.060 51.705 1.00 12.38 94 ASP A O 1
ATOM 768 N N . ALA A 1 95 ? 21.118 3.502 50.898 1.00 10.64 95 ALA A N 1
ATOM 769 C CA . ALA A 1 95 ? 21.741 3.490 49.609 1.00 9.98 95 ALA A CA 1
ATOM 770 C C . ALA A 1 95 ? 21.543 4.813 48.865 1.00 10.35 95 ALA A C 1
ATOM 771 O O . ALA A 1 95 ? 22.490 5.335 48.250 1.00 11.38 95 ALA A O 1
ATOM 773 N N . MET A 1 96 ? 20.327 5.343 48.887 1.00 10.09 96 MET A N 1
ATOM 774 C CA A MET A 1 96 ? 20.046 6.646 48.248 0.50 11.20 96 MET A CA 1
ATOM 775 C CA B MET A 1 96 ? 20.080 6.609 48.233 0.50 9.84 96 MET A CA 1
ATOM 776 C C . MET A 1 96 ? 20.850 7.776 48.898 1.00 10.96 96 MET A C 1
ATOM 777 O O . MET A 1 96 ? 21.335 8.668 48.196 1.00 11.28 96 MET A O 1
ATOM 786 N N . LYS A 1 97 ? 20.970 7.767 50.233 1.00 11.60 97 LYS A N 1
ATOM 787 C CA . LYS A 1 97 ? 21.825 8.748 50.915 1.00 12.03 97 LYS A CA 1
ATOM 788 C C . LYS A 1 97 ? 23.294 8.613 50.476 1.00 11.10 97 LYS A C 1
ATOM 789 O O . LYS A 1 97 ? 23.943 9.619 50.215 1.00 12.45 97 LYS A O 1
ATOM 795 N N . ALA A 1 98 ? 23.799 7.389 50.382 1.00 11.39 98 ALA A N 1
ATOM 796 C CA . ALA A 1 98 ? 25.168 7.159 49.894 1.00 12.09 98 ALA A CA 1
ATOM 797 C C . ALA A 1 98 ? 25.334 7.694 48.497 1.00 11.84 98 ALA A C 1
ATOM 798 O O . ALA A 1 98 ? 26.376 8.306 48.178 1.00 11.87 98 ALA A O 1
ATOM 800 N N . ALA A 1 99 ? 24.343 7.473 47.638 1.00 11.58 99 ALA A N 1
ATOM 801 C CA . ALA A 1 99 ? 24.422 7.960 46.266 1.00 11.69 99 ALA A CA 1
ATOM 802 C C . ALA A 1 99 ? 24.446 9.491 46.222 1.00 12.00 99 ALA A C 1
ATOM 803 O O . ALA A 1 99 ? 25.234 10.086 45.481 1.00 11.59 99 ALA A O 1
ATOM 805 N N . ILE A 1 100 ? 23.654 10.167 47.054 1.00 11.48 100 ILE A N 1
ATOM 806 C CA . ILE A 1 100 ? 23.656 11.623 47.045 1.00 11.92 100 ILE A CA 1
ATOM 807 C C . ILE A 1 100 ? 25.000 12.135 47.563 1.00 11.87 100 ILE A C 1
ATOM 808 O O . ILE A 1 100 ? 25.516 13.108 47.030 1.00 12.59 100 ILE A O 1
ATOM 813 N N . VAL A 1 101 ? 25.548 11.527 48.609 1.00 11.92 101 VAL A N 1
ATOM 814 C CA . VAL A 1 101 ? 26.918 11.888 49.058 1.00 13.06 101 VAL A CA 1
ATOM 815 C C . VAL A 1 101 ? 27.922 11.798 47.924 1.00 11.63 101 VAL A C 1
ATOM 816 O O . VAL A 1 101 ? 28.766 12.678 47.710 1.00 12.97 101 VAL A O 1
ATOM 820 N N . LEU A 1 102 ? 27.850 10.679 47.212 1.00 11.32 102 LEU A N 1
ATOM 821 C CA . LEU A 1 102 ? 28.742 10.410 46.111 1.00 11.99 102 LEU A CA 1
ATOM 822 C C . LEU A 1 102 ? 28.571 11.472 44.980 1.00 10.85 102 LEU A C 1
ATOM 823 O O . LEU A 1 102 ? 29.567 12.074 44.518 1.00 11.35 102 LEU A O 1
ATOM 828 N N . GLU A 1 103 ? 27.340 11.768 44.607 1.00 12.26 103 GLU A N 1
ATOM 829 C CA . GLU A 1 103 ? 27.124 12.731 43.548 1.00 11.94 103 GLU A CA 1
ATOM 830 C C . GLU A 1 103 ? 27.543 14.138 43.948 1.00 11.61 103 GLU A C 1
ATOM 831 O O . GLU A 1 103 ? 28.123 14.873 43.161 1.00 11.63 103 GLU A O 1
ATOM 837 N N . LYS A 1 104 ? 27.302 14.489 45.1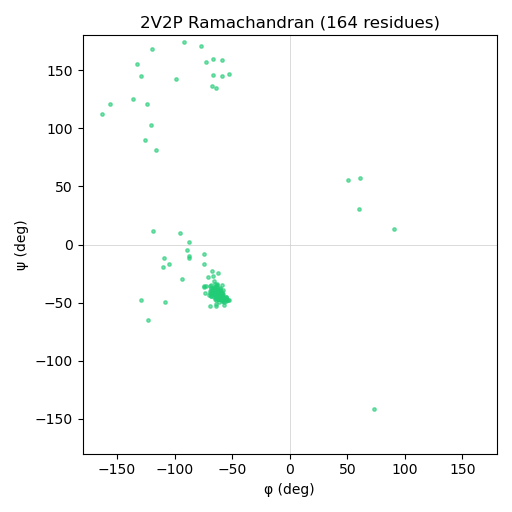94 1.00 11.47 104 LYS A N 1
ATOM 838 C CA . LYS A 1 104 ? 27.751 15.807 45.677 1.00 12.02 104 LYS A CA 1
ATOM 839 C C . LYS A 1 104 ? 29.278 15.914 45.631 1.00 11.83 104 LYS A C 1
ATOM 840 O O . LYS A 1 104 ? 29.855 16.971 45.340 1.00 11.59 104 LYS A O 1
ATOM 846 N N . SER A 1 105 ? 29.972 14.811 45.933 1.00 11.56 105 SER A N 1
ATOM 847 C CA . SER A 1 105 ? 31.441 14.807 45.811 1.00 12.18 105 SER A CA 1
ATOM 848 C C . SER A 1 105 ? 31.875 14.985 44.358 1.00 11.09 105 SER A C 1
ATOM 849 O O . SER A 1 105 ? 32.843 15.715 44.115 1.00 12.31 105 SER A O 1
ATOM 852 N N . LEU A 1 106 ? 31.236 14.316 43.388 1.00 11.49 106 LEU A N 1
ATOM 853 C CA . LEU A 1 106 ? 31.509 14.544 41.964 1.00 10.42 106 LEU A CA 1
ATOM 854 C C . LEU A 1 106 ? 31.250 15.975 41.565 1.00 10.90 106 LEU A C 1
ATOM 855 O O . LEU A 1 106 ? 32.039 16.590 40.871 1.00 11.30 106 LEU A O 1
ATOM 860 N N . ASN A 1 107 ? 30.110 16.468 42.006 1.00 10.75 107 ASN A N 1
ATOM 861 C CA . ASN A 1 107 ? 29.749 17.824 41.681 1.00 10.45 107 ASN A CA 1
ATOM 862 C C . ASN A 1 107 ? 30.756 18.819 42.251 1.00 9.76 107 ASN A C 1
ATOM 863 O O . ASN A 1 107 ? 31.149 19.758 41.552 1.00 10.69 107 ASN A O 1
ATOM 868 N N . GLN A 1 108 ? 31.206 18.619 43.477 1.00 11.51 108 GLN A N 1
ATOM 869 C CA . GLN A 1 108 ? 32.199 19.524 44.012 1.00 11.23 108 GLN A CA 1
ATOM 870 C C . GLN A 1 108 ? 33.497 19.430 43.196 1.00 10.72 108 GLN A C 1
ATOM 871 O O . GLN A 1 108 ? 34.148 20.458 42.976 1.00 10.96 108 GLN A O 1
ATOM 877 N N . ALA A 1 109 ? 33.890 18.214 42.777 1.00 9.87 109 ALA A N 1
ATOM 878 C CA . ALA A 1 109 ? 35.067 18.055 41.927 1.00 10.85 109 ALA A CA 1
ATOM 879 C C . ALA A 1 109 ? 34.909 18.785 40.582 1.00 11.54 109 ALA A C 1
ATOM 880 O O . ALA A 1 109 ? 35.858 19.417 40.102 1.00 11.92 109 ALA A O 1
ATOM 882 N N . LEU A 1 110 ? 33.725 18.725 39.967 1.00 11.03 110 LEU A N 1
ATOM 883 C CA . LEU A 1 110 ? 33.427 19.518 38.776 1.00 10.85 110 LEU A CA 1
ATOM 884 C C . LEU A 1 110 ? 33.517 21.012 39.040 1.00 11.52 110 LEU A C 1
ATOM 885 O O . LEU A 1 110 ? 34.059 21.725 38.219 1.00 11.65 110 LEU A O 1
ATOM 890 N N . LEU A 1 111 ? 32.913 21.482 40.126 1.00 10.46 111 LEU A N 1
ATOM 891 C CA . LEU A 1 111 ? 33.025 22.905 40.445 1.00 11.28 111 LEU A CA 1
ATOM 892 C C . LEU A 1 111 ? 34.479 23.322 40.664 1.00 10.57 111 LEU A C 1
ATOM 893 O O . LEU A 1 111 ? 34.885 24.432 40.257 1.00 12.33 111 LEU A O 1
ATOM 898 N N . ASP A 1 112 ? 35.253 22.482 41.327 1.00 10.15 112 ASP A N 1
ATOM 899 C CA . ASP A 1 112 ? 36.646 22.795 41.562 1.00 11.30 112 ASP A CA 1
ATOM 900 C C . ASP A 1 112 ? 37.413 22.886 40.246 1.00 11.75 112 ASP A C 1
ATOM 901 O O . ASP A 1 112 ? 38.261 23.767 40.041 1.00 13.39 112 ASP A O 1
ATOM 906 N N . LEU A 1 113 ? 37.156 21.931 39.343 1.00 12.12 113 LEU A N 1
ATOM 907 C CA . LEU A 1 113 ? 37.802 21.985 38.024 1.00 11.84 113 LEU A CA 1
ATOM 908 C C . LEU A 1 113 ? 37.366 23.184 37.212 1.00 12.01 113 LEU A C 1
ATOM 909 O O . LEU A 1 113 ? 38.174 23.808 36.567 1.00 13.03 113 LEU A O 1
ATOM 914 N N . HIS A 1 114 ? 36.087 23.543 37.279 1.00 12.24 114 HIS A N 1
ATOM 915 C CA . HIS A 1 114 ? 35.623 24.753 36.643 1.00 13.07 114 HIS A CA 1
ATOM 916 C C . HIS A 1 114 ? 36.363 25.976 37.174 1.00 12.37 114 HIS A C 1
ATOM 917 O O . HIS A 1 114 ? 36.784 26.847 36.396 1.00 14.58 114 HIS A O 1
ATOM 924 N N . ALA A 1 115 ? 36.526 26.067 38.483 1.00 12.91 115 ALA A N 1
ATOM 925 C CA . ALA A 1 115 ? 37.232 27.180 39.108 1.00 13.92 115 ALA A CA 1
ATOM 926 C C . ALA A 1 115 ? 38.683 27.220 38.631 1.00 13.83 115 ALA A C 1
ATOM 927 O O . ALA A 1 115 ? 39.222 28.304 38.355 1.00 17.18 115 ALA A O 1
ATOM 929 N N . LEU A 1 116 ? 39.323 26.065 38.543 1.00 14.38 116 LEU A N 1
ATOM 930 C CA . LEU A 1 116 ? 40.694 25.978 38.030 1.00 14.97 116 LEU A CA 1
ATOM 931 C C . LEU A 1 116 ? 40.735 26.467 36.585 1.00 15.13 116 LEU A C 1
ATOM 932 O O . LEU A 1 116 ? 41.584 27.285 36.210 1.00 14.64 116 LEU A O 1
ATOM 937 N N . GLY A 1 117 ? 39.811 26.018 35.752 1.00 15.24 117 GLY A N 1
ATOM 938 C CA . GLY A 1 117 ? 39.725 26.480 34.398 1.00 16.18 117 GLY A CA 1
ATOM 939 C C . GLY A 1 117 ? 39.547 27.978 34.290 1.00 16.34 117 GLY A C 1
ATOM 940 O O . GLY A 1 117 ? 40.190 28.639 33.446 1.00 16.65 117 GLY A O 1
ATOM 941 N N . SER A 1 118 ? 38.692 28.534 35.133 1.00 17.31 118 SER A N 1
ATOM 942 C CA . SER A 1 118 ? 38.469 29.953 35.118 1.00 18.35 118 SER A CA 1
ATOM 943 C C . SER A 1 118 ? 39.790 30.687 35.487 1.00 17.19 118 SER A C 1
ATOM 944 O O . SER A 1 118 ? 40.177 31.677 34.801 1.00 18.36 118 SER A O 1
ATOM 947 N N . ALA A 1 119 ? 40.508 30.199 36.497 1.00 16.03 119 ALA A N 1
ATOM 948 C CA . ALA A 1 119 ? 41.807 30.770 36.935 1.00 17.31 119 ALA A CA 1
ATOM 949 C C . ALA A 1 119 ? 42.867 30.666 35.829 1.00 17.82 119 ALA A C 1
ATOM 950 O O . ALA A 1 119 ? 43.731 31.570 35.679 1.00 19.65 119 ALA A O 1
ATOM 952 N N . GLN A 1 120 ? 42.798 29.594 35.035 1.00 17.17 120 GLN A N 1
ATOM 953 C CA . GLN A 1 120 ? 43.723 29.346 33.920 1.00 16.55 120 GLN A CA 1
ATOM 954 C C . GLN A 1 120 ? 43.238 29.998 32.627 1.00 16.54 120 GLN A C 1
ATOM 955 O O . GLN A 1 120 ? 43.892 29.832 31.612 1.00 17.38 120 GLN A O 1
ATOM 961 N N . ALA A 1 121 ? 42.105 30.719 32.650 1.00 15.42 121 ALA A N 1
ATOM 962 C CA . ALA A 1 121 ? 41.527 31.338 31.467 1.00 14.75 121 ALA A CA 1
ATOM 963 C C . ALA A 1 121 ? 41.409 30.313 30.309 1.00 14.61 121 ALA A C 1
ATOM 964 O O . ALA A 1 121 ? 41.951 30.488 29.218 1.00 16.22 121 ALA A O 1
ATOM 966 N N . ASP A 1 122 ? 40.726 29.212 30.600 1.00 13.03 122 ASP A N 1
ATOM 967 C CA . ASP A 1 122 ? 40.497 28.086 29.664 1.00 12.10 122 ASP A CA 1
ATOM 968 C C . ASP A 1 122 ? 38.968 27.962 29.372 1.00 12.01 122 ASP A C 1
ATOM 969 O O . ASP A 1 122 ? 38.252 27.188 30.014 1.00 13.86 122 ASP A O 1
ATOM 974 N N . PRO A 1 123 ? 38.458 28.792 28.459 1.00 12.69 123 PRO A N 1
ATOM 975 C CA . PRO A 1 123 ? 37.010 28.808 28.194 1.00 12.82 123 PRO A CA 1
ATOM 976 C C . PRO A 1 123 ? 36.520 27.531 27.565 1.00 13.92 123 PRO A C 1
ATOM 977 O O . PRO A 1 123 ? 35.373 27.180 27.767 1.00 14.57 123 PRO A O 1
ATOM 981 N N . HIS A 1 124 ? 37.368 26.808 26.837 1.00 13.24 124 HIS A N 1
ATOM 982 C CA . HIS A 1 124 ? 36.916 25.562 26.262 1.00 13.95 124 HIS A CA 1
ATOM 983 C C . HIS A 1 124 ? 36.580 24.578 27.385 1.00 12.34 124 HIS A C 1
ATOM 984 O O . HIS A 1 124 ? 35.523 23.916 27.318 1.00 13.71 124 HIS A O 1
ATOM 991 N N . LEU A 1 125 ? 37.451 24.447 28.377 1.00 13.06 125 LEU A N 1
ATOM 992 C CA . LEU A 1 125 ? 37.191 23.585 29.527 1.00 14.58 125 LEU A CA 1
ATOM 993 C C . LEU A 1 125 ? 35.887 24.008 30.204 1.00 15.15 125 LEU A C 1
ATOM 994 O O . LEU A 1 125 ? 35.047 23.170 30.552 1.00 15.00 125 LEU A O 1
ATOM 999 N N . CYS A 1 126 ? 35.726 25.298 30.430 1.00 16.23 126 CYS A N 1
ATOM 1000 C CA A CYS A 1 126 ? 34.573 25.744 31.174 0.50 17.18 126 CYS A CA 1
ATOM 1001 C CA B CYS A 1 126 ? 34.535 25.823 31.110 0.50 16.68 126 CYS A CA 1
ATOM 1002 C C . CYS A 1 126 ? 33.286 25.362 30.400 1.00 17.87 126 CYS A C 1
ATOM 1003 O O . CYS A 1 126 ? 32.334 24.840 31.011 1.00 20.07 126 CYS A O 1
ATOM 1008 N N . ASP A 1 127 ? 33.258 25.603 29.096 1.00 19.19 127 ASP A N 1
ATOM 1009 C CA . ASP A 1 127 ? 32.132 25.242 28.225 1.00 18.52 127 ASP A CA 1
ATOM 1010 C C . ASP A 1 127 ? 31.874 23.752 28.284 1.00 18.35 127 ASP A C 1
ATOM 1011 O O . ASP A 1 127 ? 30.742 23.336 28.405 1.00 19.34 127 ASP A O 1
ATOM 1016 N N . PHE A 1 128 ? 32.923 22.954 28.168 1.00 15.84 128 PHE A N 1
ATOM 1017 C CA . PHE A 1 128 ? 32.782 21.499 28.197 1.00 15.79 128 PHE A CA 1
ATOM 1018 C C . PHE A 1 128 ? 32.055 21.026 29.476 1.00 15.83 128 PHE A C 1
ATOM 1019 O O . PHE A 1 128 ? 31.187 20.159 29.462 1.00 16.45 128 PHE A O 1
ATOM 1027 N N . LEU A 1 129 ? 32.486 21.583 30.600 1.00 15.06 129 LEU A N 1
ATOM 1028 C CA . LEU A 1 129 ? 31.955 21.155 31.893 1.00 16.45 129 LEU A CA 1
ATOM 1029 C C . LEU A 1 129 ? 30.536 21.620 32.021 1.00 18.68 129 LEU A C 1
ATOM 1030 O O . LEU A 1 129 ? 29.675 20.878 32.477 1.00 19.76 129 LEU A O 1
ATOM 1035 N N . GLU A 1 130 ? 30.293 22.860 31.618 1.00 21.30 130 GLU A N 1
ATOM 1036 C CA . GLU A 1 130 ? 28.959 23.443 31.744 1.00 24.04 130 GLU A CA 1
ATOM 1037 C C . GLU A 1 130 ? 28.002 22.674 30.876 1.00 25.21 130 GLU A C 1
ATOM 1038 O O . GLU A 1 130 ? 26.943 22.247 31.355 1.00 28.55 130 GLU A O 1
ATOM 1044 N N . SER A 1 131 ? 28.378 22.419 29.630 1.00 26.61 131 SER A N 1
ATOM 1045 C CA . SER A 1 131 ? 27.538 21.690 28.673 1.00 26.65 131 SER A CA 1
ATOM 1046 C C . SER A 1 131 ? 27.273 20.207 28.901 1.00 26.19 131 SER A C 1
ATOM 1047 O O . SER A 1 131 ? 26.185 19.717 28.559 1.00 27.91 131 SER A O 1
ATOM 1050 N N . HIS A 1 132 ? 28.267 19.461 29.376 1.00 24.55 132 HIS A N 1
ATOM 1051 C CA . HIS A 1 132 ? 28.142 18.011 29.543 1.00 23.56 132 HIS A CA 1
ATOM 1052 C C . HIS A 1 132 ? 28.067 17.444 30.939 1.00 20.94 132 HIS A C 1
ATOM 1053 O O . HIS A 1 132 ? 27.705 16.270 31.084 1.00 20.98 132 HIS A O 1
ATOM 1060 N N . PHE A 1 133 ? 28.348 18.246 31.957 1.00 17.70 133 PHE A N 1
ATOM 1061 C CA . PHE A 1 133 ? 28.424 17.743 33.337 1.00 16.23 133 PHE A CA 1
ATOM 1062 C C . PHE A 1 133 ? 27.617 18.476 34.419 1.00 15.26 133 PHE A C 1
ATOM 1063 O O . PHE A 1 133 ? 26.922 17.854 35.218 1.00 15.54 133 PHE A O 1
ATOM 1071 N N . LEU A 1 134 ? 27.722 19.797 34.451 1.00 15.02 134 LEU A N 1
ATOM 1072 C CA . LEU A 1 134 ? 27.171 20.520 35.585 1.00 15.44 134 LEU A CA 1
ATOM 1073 C C . LEU A 1 134 ? 25.675 20.429 35.649 1.00 14.72 134 LEU A C 1
ATOM 1074 O O . LEU A 1 134 ? 25.145 20.233 36.736 1.00 13.22 134 LEU A O 1
ATOM 1079 N N . ASP A 1 135 ? 24.956 20.553 34.539 1.00 16.30 135 ASP A N 1
ATOM 1080 C CA . ASP A 1 135 ? 23.488 20.468 34.611 1.00 17.83 135 ASP A CA 1
ATOM 1081 C C . ASP A 1 135 ? 23.057 19.046 34.813 1.00 17.35 135 ASP A C 1
ATOM 1082 O O . ASP A 1 135 ? 22.084 18.788 35.494 1.00 16.55 135 ASP A O 1
ATOM 1087 N N . GLU A 1 136 ? 23.758 18.089 34.215 1.00 16.74 136 GLU A N 1
ATOM 1088 C CA . GLU A 1 136 ? 23.442 16.725 34.410 1.00 17.33 136 GLU A CA 1
ATOM 1089 C C . GLU A 1 136 ? 23.540 16.361 35.911 1.00 14.98 136 GLU A C 1
ATOM 1090 O O . GLU A 1 136 ? 22.689 15.668 36.441 1.00 15.24 136 GLU A O 1
ATOM 1096 N N . GLU A 1 137 ? 24.550 16.872 36.614 1.00 14.06 137 GLU A N 1
ATOM 1097 C CA . GLU A 1 137 ? 24.699 16.586 38.022 1.00 12.66 137 GLU A CA 1
ATOM 1098 C C . GLU A 1 137 ? 23.587 17.247 38.831 1.00 11.77 137 GLU A C 1
ATOM 1099 O O . GLU A 1 137 ? 23.047 16.664 39.734 1.00 12.05 137 GLU A O 1
ATOM 1105 N N . VAL A 1 138 ? 23.277 18.481 38.505 1.00 10.86 138 VAL A N 1
ATOM 1106 C CA . VAL A 1 138 ? 22.197 19.135 39.247 1.00 11.78 138 VAL A CA 1
ATOM 1107 C C . VAL A 1 138 ? 20.889 18.345 39.066 1.00 11.76 138 VAL A C 1
ATOM 1108 O O . VAL A 1 138 ? 20.133 18.142 40.044 1.00 11.79 138 VAL A O 1
ATOM 1112 N N . LYS A 1 139 ? 20.578 17.957 37.824 1.00 10.68 139 LYS A N 1
ATOM 1113 C CA . LYS A 1 139 ? 19.330 17.213 37.564 1.00 13.19 139 LYS A CA 1
ATOM 1114 C C . LYS A 1 139 ? 19.300 15.897 38.341 1.00 11.60 139 LYS A C 1
ATOM 1115 O O . LYS A 1 139 ? 18.277 15.504 38.912 1.00 12.25 139 LYS A O 1
ATOM 1121 N N . LE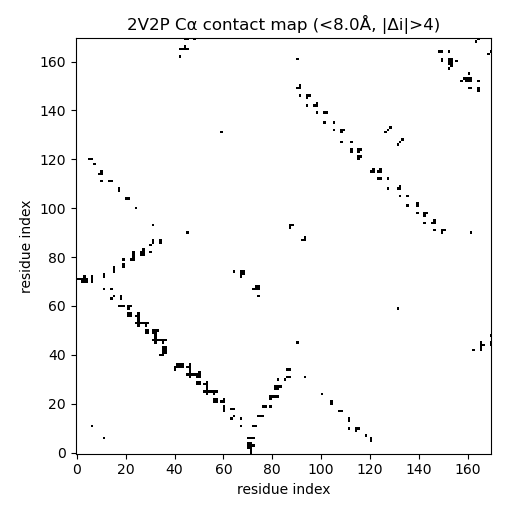U A 1 140 ? 20.438 15.199 38.341 1.00 12.28 140 LEU A N 1
ATOM 1122 C CA . LEU A 1 140 ? 20.549 13.872 38.995 1.00 11.54 140 LEU A CA 1
ATOM 1123 C C . LEU A 1 140 ? 20.380 14.006 40.513 1.00 12.49 140 LEU A C 1
ATOM 1124 O O . LEU A 1 140 ? 19.656 13.242 41.152 1.00 12.34 140 LEU A O 1
ATOM 1129 N N . ILE A 1 141 ? 21.041 14.996 41.104 1.00 11.50 141 ILE A N 1
ATOM 1130 C CA . ILE A 1 141 ? 20.947 15.215 42.521 1.00 10.59 141 ILE A CA 1
ATOM 1131 C C . ILE A 1 141 ? 19.506 15.590 42.918 1.00 9.75 141 ILE A C 1
ATOM 1132 O O . ILE A 1 141 ? 18.987 15.097 43.949 1.00 11.13 141 ILE A O 1
ATOM 1137 N N . LYS A 1 142 ? 18.849 16.429 42.121 1.00 10.55 142 LYS A N 1
ATOM 1138 C CA . LYS A 1 142 ? 17.428 16.746 42.389 1.00 9.94 142 LYS A CA 1
ATOM 1139 C C . LYS A 1 142 ? 16.565 15.463 42.352 1.00 9.86 142 LYS A C 1
ATOM 1140 O O . LYS A 1 142 ? 15.710 15.282 43.239 1.00 10.68 142 LYS A O 1
ATOM 1146 N N . LYS A 1 143 ? 16.772 14.608 41.361 1.00 11.46 143 LYS A N 1
ATOM 1147 C CA A LYS A 1 143 ? 16.033 13.347 41.287 0.50 11.22 143 LYS A CA 1
ATOM 1148 C CA B LYS A 1 143 ? 16.038 13.334 41.278 0.50 11.63 143 LYS A CA 1
ATOM 1149 C C . LYS A 1 143 ? 16.291 12.494 42.545 1.00 10.61 143 LYS A C 1
ATOM 1150 O O . LYS A 1 143 ? 15.363 11.938 43.126 1.00 11.94 143 LYS A O 1
ATOM 1161 N N . MET A 1 144 ? 17.558 12.333 42.922 1.00 11.09 144 MET A N 1
ATOM 1162 C CA . MET A 1 144 ? 17.903 11.567 44.147 1.00 10.70 144 MET A CA 1
ATOM 1163 C C . MET A 1 144 ? 17.255 12.161 45.377 1.00 11.40 144 MET A C 1
ATOM 1164 O O . MET A 1 144 ? 16.814 11.433 46.244 1.00 12.36 144 MET A O 1
ATOM 1169 N N . GLY A 1 145 ? 17.253 13.495 45.515 1.00 11.12 145 GLY A N 1
ATOM 1170 C CA . GLY A 1 145 ? 16.646 14.119 46.672 1.00 10.89 145 GLY A CA 1
ATOM 1171 C C . GLY A 1 145 ? 15.156 13.817 46.694 1.00 10.32 145 GLY A C 1
ATOM 1172 O 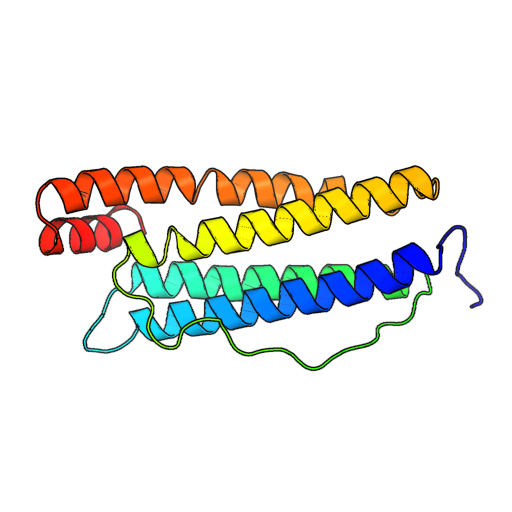O . GLY A 1 145 ? 14.595 13.549 47.735 1.00 9.86 145 GLY A O 1
ATOM 1173 N N . ASP A 1 146 ? 14.497 13.909 45.540 1.00 9.15 146 ASP A N 1
ATOM 1174 C CA . ASP A 1 146 ? 13.089 13.571 45.401 1.00 9.04 146 ASP A CA 1
ATOM 1175 C C . ASP A 1 146 ? 12.871 12.104 45.807 1.00 9.15 146 ASP A C 1
ATOM 1176 O O . ASP A 1 146 ? 11.929 11.806 46.59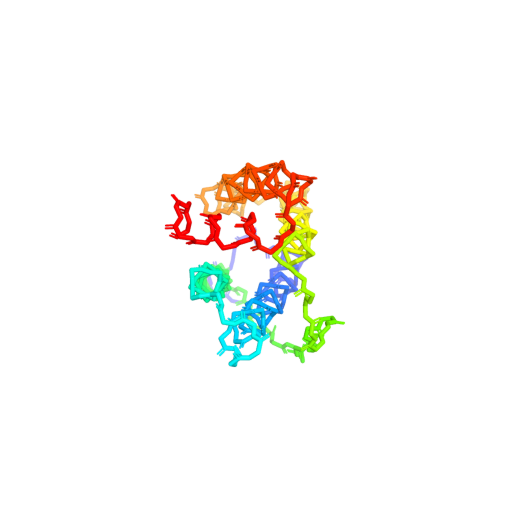1 1.00 10.35 146 ASP A O 1
ATOM 1181 N N . HIS A 1 147 ? 13.692 11.193 45.293 1.00 9.74 147 HIS A N 1
ATOM 1182 C CA . HIS A 1 147 ? 13.600 9.793 45.708 1.00 9.46 147 HIS A CA 1
ATOM 1183 C C . HIS A 1 147 ? 13.755 9.638 47.202 1.00 9.49 147 HIS A C 1
ATOM 1184 O O . HIS A 1 147 ? 12.988 8.911 47.816 1.00 11.95 147 HIS A O 1
ATOM 1191 N N . LEU A 1 148 ? 14.787 10.254 47.785 1.00 11.33 148 LEU A N 1
ATOM 1192 C CA . LEU A 1 148 ? 14.999 10.114 49.216 1.00 11.64 148 LEU A CA 1
ATOM 1193 C C . LEU A 1 148 ? 13.805 10.593 50.017 1.00 11.63 148 LEU A C 1
ATOM 1194 O O . LEU A 1 148 ? 13.419 9.985 51.008 1.00 12.70 148 LEU A O 1
ATOM 1199 N N . THR A 1 149 ? 13.243 11.745 49.639 1.00 10.89 149 THR A N 1
ATOM 1200 C CA . THR A 1 149 ? 12.078 12.237 50.344 1.00 11.54 149 THR A CA 1
ATOM 1201 C C . THR A 1 149 ? 10.952 11.204 50.266 1.00 10.17 149 THR A C 1
ATOM 1202 O O . THR A 1 149 ? 10.282 10.957 51.267 1.00 11.65 149 THR A O 1
ATOM 1206 N N . ASN A 1 150 ? 10.701 10.655 49.074 1.00 10.17 150 ASN A N 1
ATOM 1207 C CA . ASN A 1 150 ? 9.662 9.656 48.894 1.00 10.24 150 ASN A CA 1
ATOM 1208 C C . ASN A 1 150 ? 9.934 8.402 49.727 1.00 11.05 150 ASN A C 1
ATOM 1209 O O . ASN A 1 150 ? 9.024 7.879 50.356 1.00 13.05 150 ASN A O 1
ATOM 1214 N N . ILE A 1 151 ? 11.161 7.889 49.689 1.00 11.80 151 ILE A N 1
ATOM 1215 C CA . ILE A 1 151 ? 11.460 6.683 50.455 1.00 12.69 151 ILE A CA 1
ATOM 1216 C C . ILE A 1 151 ? 11.304 6.926 51.939 1.00 12.28 151 ILE A C 1
ATOM 1217 O O . ILE A 1 151 ? 10.783 6.087 52.660 1.00 13.60 151 ILE A O 1
ATOM 1222 N N . GLN A 1 152 ? 11.814 8.077 52.404 1.00 12.96 152 GLN A N 1
ATOM 1223 C CA . GLN A 1 152 ? 11.716 8.365 53.842 1.00 15.16 152 GLN A CA 1
ATOM 1224 C C . GLN A 1 152 ? 10.268 8.475 54.311 1.00 14.29 152 GLN A C 1
ATOM 1225 O O . GLN A 1 152 ? 9.894 8.012 55.388 1.00 16.63 152 GLN A O 1
ATOM 1231 N N . ARG A 1 153 ? 9.429 9.082 53.484 1.00 15.06 153 ARG A N 1
ATOM 1232 C CA . ARG A 1 153 ? 8.047 9.206 53.835 1.00 15.90 153 ARG A CA 1
ATOM 1233 C C . ARG A 1 153 ? 7.373 7.842 53.904 1.00 15.72 153 ARG A C 1
ATOM 1234 O O . ARG A 1 153 ? 6.505 7.603 54.745 1.00 17.35 153 ARG A O 1
ATOM 1242 N N . LEU A 1 154 ? 7.741 6.962 52.981 1.00 15.46 154 LEU A N 1
ATOM 1243 C CA . LEU A 1 154 ? 7.246 5.589 52.976 1.00 16.18 154 LEU A CA 1
ATOM 1244 C C . LEU A 1 154 ? 7.730 4.699 54.099 1.00 17.35 154 LEU A C 1
ATOM 1245 O O . LEU A 1 154 ? 6.946 3.918 54.635 1.00 20.06 154 LEU A O 1
ATOM 1250 N N . VAL A 1 155 ? 9.013 4.765 54.454 1.00 18.33 155 VAL A N 1
ATOM 1251 C CA . VAL A 1 155 ? 9.536 3.801 55.398 1.00 19.78 155 VAL A CA 1
ATOM 1252 C C . VAL A 1 155 ? 9.312 4.315 56.789 1.00 21.71 155 VAL A C 1
ATOM 1253 O O . VAL A 1 155 ? 9.459 3.578 57.748 1.00 23.40 155 VAL A O 1
ATOM 1257 N N . GLY A 1 156 ? 8.925 5.581 56.897 1.00 23.94 156 GLY A N 1
ATOM 1258 C CA . GLY A 1 156 ? 8.546 6.173 58.153 1.00 25.29 156 GLY A CA 1
ATOM 1259 C C . GLY A 1 156 ? 7.204 5.611 58.520 1.00 27.90 156 GLY A C 1
ATOM 1260 O O . GLY A 1 156 ? 6.960 5.386 59.685 1.00 30.15 156 GLY A O 1
ATOM 1261 N N . SER A 1 157 ? 6.336 5.378 57.527 1.00 28.22 157 SER A N 1
ATOM 1262 C CA . SER A 1 157 ? 5.043 4.729 57.759 1.00 28.21 157 SER A CA 1
ATOM 1263 C C . SER A 1 157 ? 5.151 3.245 58.134 1.00 29.21 157 SER A C 1
ATOM 1264 O O . SER A 1 157 ? 4.568 2.829 59.151 1.00 31.29 157 SER A O 1
ATOM 1267 N N . GLN A 1 158 ? 5.856 2.445 57.323 1.00 28.56 158 GLN A N 1
ATOM 1268 C CA . GLN A 1 158 ? 5.986 0.958 57.529 1.00 27.55 158 GLN A CA 1
ATOM 1269 C C . GLN A 1 158 ? 7.169 0.479 56.687 1.00 24.92 158 GLN A C 1
ATOM 1270 O O . GLN A 1 158 ? 7.090 0.561 55.474 1.00 23.72 158 GLN A O 1
ATOM 1276 N N . ALA A 1 159 ? 8.273 0.041 57.287 1.00 21.71 159 ALA A N 1
ATOM 1277 C CA . ALA A 1 159 ? 9.549 0.002 56.534 1.00 20.61 159 ALA A CA 1
ATOM 1278 C C . ALA A 1 159 ? 9.548 -0.955 55.354 1.00 18.85 159 ALA A C 1
ATOM 1279 O O . ALA A 1 159 ? 9.894 -0.590 54.247 1.00 17.05 159 ALA A O 1
ATOM 1281 N N . GLY A 1 160 ? 9.181 -2.185 55.598 1.00 18.15 160 GLY A N 1
ATOM 1282 C CA . GLY A 1 160 ? 9.210 -3.189 54.537 1.00 17.33 160 GLY A CA 1
ATOM 1283 C C . GLY A 1 160 ? 8.265 -2.916 53.381 1.00 15.59 160 GLY A C 1
ATOM 1284 O O . GLY A 1 160 ? 8.668 -2.889 52.206 1.00 15.73 160 GLY A O 1
ATOM 1285 N N . LEU A 1 161 ? 7.021 -2.668 53.737 1.00 15.17 161 LEU A N 1
ATOM 1286 C CA . LEU A 1 161 ? 5.965 -2.265 52.830 1.00 15.14 161 LEU A CA 1
ATOM 1287 C C . LEU A 1 161 ? 6.354 -1.021 52.036 1.00 13.30 161 LEU A C 1
ATOM 1288 O O . LEU A 1 161 ? 6.186 -1.016 50.812 1.00 12.74 161 LEU A O 1
ATOM 1293 N N . GLY A 1 162 ? 6.890 -0.004 52.688 1.00 13.64 162 GLY A N 1
ATOM 1294 C CA . GLY A 1 162 ? 7.254 1.206 51.972 1.00 12.38 162 GLY A CA 1
ATOM 1295 C C . GLY A 1 162 ? 8.370 1.010 50.967 1.00 12.84 162 GLY A C 1
ATOM 1296 O O . GLY A 1 162 ? 8.365 1.532 49.852 1.00 13.06 162 GLY A O 1
ATOM 1297 N N . GLU A 1 163 ? 9.328 0.181 51.343 1.00 12.89 163 GLU A N 1
ATOM 1298 C CA . GLU A 1 163 ? 10.439 -0.117 50.445 1.00 12.95 163 GLU A CA 1
ATOM 1299 C C . GLU A 1 163 ? 9.977 -0.826 49.193 1.00 11.44 163 GLU A C 1
ATOM 1300 O O . GLU A 1 163 ? 10.393 -0.535 48.072 1.00 11.65 163 GLU A O 1
ATOM 1306 N N . TYR A 1 164 ? 9.106 -1.819 49.378 1.00 11.15 164 TYR A N 1
ATOM 1307 C CA . TYR A 1 164 ? 8.469 -2.478 48.238 1.00 11.01 164 TYR A CA 1
ATOM 1308 C C . TYR A 1 164 ? 7.717 -1.501 47.365 1.00 9.96 164 TYR A C 1
ATOM 1309 O O . TYR A 1 164 ? 7.844 -1.519 46.157 1.00 10.42 164 TYR A O 1
ATOM 1318 N N . LEU A 1 165 ? 6.836 -0.701 47.941 1.00 10.96 165 LEU A N 1
ATOM 1319 C CA . LEU A 1 165 ? 6.011 0.185 47.134 1.00 9.88 165 LEU A CA 1
ATOM 1320 C C . LEU A 1 165 ? 6.846 1.177 46.329 1.00 10.13 165 LEU A C 1
ATOM 1321 O O . LEU A 1 165 ? 6.546 1.464 45.164 1.00 10.62 165 LEU A O 1
ATOM 1326 N N . PHE A 1 166 ? 7.936 1.689 46.917 1.00 10.00 166 PHE A N 1
ATOM 1327 C CA . PHE A 1 166 ? 8.770 2.628 46.197 1.00 9.78 166 PHE A CA 1
ATOM 1328 C C . PHE A 1 166 ? 9.417 1.966 44.993 1.00 9.28 166 PHE A C 1
ATOM 1329 O O . PHE A 1 166 ? 9.469 2.509 43.907 1.00 10.55 166 PHE A O 1
ATOM 1337 N N . GLU A 1 167 ? 9.895 0.737 45.197 1.00 9.06 167 GLU A N 1
ATOM 1338 C CA . GLU A 1 167 ? 10.552 0.014 44.137 1.00 10.16 167 GLU A CA 1
ATOM 1339 C C . GLU A 1 167 ? 9.570 -0.334 43.001 1.00 9.87 167 GLU A C 1
ATOM 1340 O O . GLU A 1 167 ? 9.913 -0.296 41.815 1.00 11.62 167 GLU A O 1
ATOM 1346 N N . ARG A 1 168 ? 8.344 -0.697 43.380 1.00 9.69 168 ARG A N 1
ATOM 1347 C CA . ARG A 1 168 ? 7.320 -1.043 42.406 1.00 9.48 168 ARG A CA 1
ATOM 1348 C C . ARG A 1 168 ? 6.754 0.149 41.672 1.00 10.18 168 ARG A C 1
ATOM 1349 O O . ARG A 1 168 ? 6.499 0.040 40.479 1.00 11.78 168 ARG A O 1
ATOM 1357 N N . LEU A 1 169 ? 6.495 1.247 42.359 1.00 10.45 169 LEU A N 1
ATOM 1358 C CA . LEU A 1 169 ? 5.679 2.349 41.807 1.00 10.03 169 LEU A CA 1
ATOM 1359 C C . LEU A 1 169 ? 6.432 3.596 41.368 1.00 10.38 169 LEU A C 1
ATOM 1360 O O . LEU A 1 169 ? 5.924 4.403 40.579 1.00 11.42 169 LEU A O 1
ATOM 1365 N N . THR A 1 170 ? 7.690 3.736 41.816 1.00 10.46 170 THR A N 1
ATOM 1366 C CA . THR A 1 170 ? 8.561 4.838 41.380 1.00 11.64 170 THR A CA 1
ATOM 1367 C C . THR A 1 170 ? 9.649 4.330 40.454 1.00 11.84 170 THR A C 1
ATOM 1368 O O . THR A 1 170 ? 9.874 4.873 39.397 1.00 14.19 170 THR A O 1
ATOM 1372 N N . LEU A 1 171 ? 10.361 3.268 40.842 1.00 11.09 171 LEU A N 1
ATOM 1373 C CA . LEU A 1 171 ? 11.489 2.781 40.058 1.00 12.87 171 LEU A CA 1
ATOM 1374 C C . LEU A 1 171 ? 11.134 1.774 38.990 1.00 17.63 171 LEU A C 1
ATOM 1375 O O . LEU A 1 171 ? 9.987 1.401 38.844 1.00 21.45 171 LEU A O 1
#

Sequence (170 aa):
SQIRQNYSTEVEAAVNRLVNLYLRASYTYLSLGFYFDRDDVALEGVCHFFRQLAQQKMQGAERLLKMQNQRGGRALFQDLLQKPSQDEWGTTPDAMMKAAIVLEKSLNQALLDLHALGSAQADPHLCCDFLESHFLDEEVKLIKKKMGDHLTNIQRLVGSQAGLGEYLFERLTL

B-factor: mean 16.5, std 8.98, range [6.82, 67.67]

Foldseek 3Di:
DVQADLQDPVLLVLLLVLLLLLQLQLLQLQLQLVLCVDPVNPLNLRSVVSNVSSVVSNVVSVLSCVVCVVNPHDHDHDDRDHDPDNHQPAPLSNLVVNLVSLVVSLVSLVVSLVVCVVSVPVVSNCSCVPPPNVVSVVVSVVSVVLNVQLCVQCVVPNPVSSNCCSVPPD

Organism: Equus caballus (NCBI:txid9796)

Solvent-accessible surface area: 9456 Å² total; per-residue (Å²): 93,184,96,73,145,89,12,23,95,89,0,26,41,14,0,18,146,5,3,27,55,5,26,78,1,9,96,20,0,81,31,0,0,91,26,1,89,92,141,100,33,67,18,131,11,2,11,122,24,0,122,82,2,11,111,73,8,75,84,6,0,96,99,0,36,137,1,0,87,98,25,2,0,133,34,116,125,128,142,75,103,147,18,103,79,119,104,4,36,66,2,16,68,0,2,95,26,0,20,105,32,0,121,58,1,26,96,18,0,80,82,6,40,61,49,0,73,86,64,72,2,97,84,0,18,86,15,0,91,59,83,8,35,67,87,6,89,137,28,32,132,107,0,28,55,9,25,69,56,0,79,155,50,38,66,92,113,66,54,94,1,31,122,62,2,9,124,142,71,57